Protein AF-A0A552R7N9-F1 (afdb_monomer_lite)

Secondary structure (DSSP, 8-state):
------------S-STTHHHHHHHHHHHHHH-TT-

Foldseek 3Di:
DDDPPPPDDDDDPDPVCVVVVVVVVVVVCVVCVPD

Radius of gyration: 14.45 Å; chains: 1; bounding box: 25×22×38 Å

Structure (mmCIF, N/CA/C/O backbone):
data_AF-A0A552R7N9-F1
#
_entry.id   AF-A0A552R7N9-F1
#
loop_
_atom_site.group_PDB
_atom_site.id
_atom_site.type_symbol
_atom_site.label_atom_id
_atom_site.label_alt_id
_atom_site.label_comp_id
_atom_site.label_asym_id
_atom_site.label_entity_id
_atom_site.label_seq_id
_atom_site.pdbx_PDB_ins_code
_atom_site.Cartn_x
_atom_site.Cartn_y
_atom_site.Cartn_z
_atom_site.occupancy
_atom_site.B_iso_or_equiv
_atom_site.auth_seq_id
_atom_site.auth_comp_id
_atom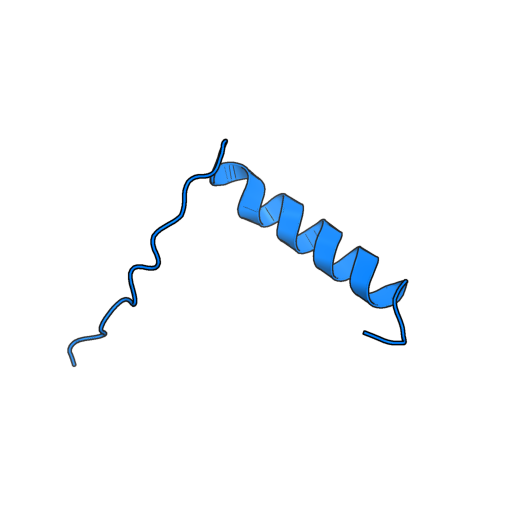_site.auth_asym_id
_atom_site.auth_atom_id
_atom_site.pdbx_PDB_model_num
ATOM 1 N N . MET A 1 1 ? 10.689 -18.389 25.127 1.00 45.84 1 MET A N 1
ATOM 2 C CA . MET A 1 1 ? 11.151 -17.436 24.099 1.00 45.84 1 MET A CA 1
ATOM 3 C C . MET A 1 1 ? 10.066 -16.393 23.936 1.00 45.84 1 MET A C 1
ATOM 5 O O . MET A 1 1 ? 8.978 -16.751 23.510 1.00 45.84 1 MET A O 1
ATOM 9 N N . THR A 1 2 ? 10.311 -15.157 24.359 1.00 44.94 2 THR A N 1
ATOM 10 C CA . THR A 1 2 ? 9.303 -14.090 24.315 1.00 44.94 2 THR A CA 1
ATOM 11 C C . THR A 1 2 ? 9.575 -13.249 23.075 1.00 44.94 2 THR A C 1
ATOM 13 O O . THR A 1 2 ? 10.521 -12.467 23.049 1.00 44.94 2 THR A O 1
ATOM 16 N N . THR A 1 3 ? 8.811 -13.474 22.009 1.00 57.22 3 THR A N 1
ATOM 17 C CA . THR A 1 3 ? 8.896 -12.685 20.777 1.00 57.22 3 THR A CA 1
ATOM 18 C C . THR A 1 3 ? 8.271 -11.321 21.037 1.00 57.22 3 THR A C 1
ATOM 20 O O . THR A 1 3 ? 7.051 -11.208 21.135 1.00 57.22 3 THR A O 1
ATOM 23 N N . VAL A 1 4 ? 9.101 -10.290 21.184 1.00 60.78 4 VAL A N 1
ATOM 24 C CA . VAL A 1 4 ? 8.656 -8.892 21.204 1.00 60.78 4 VAL A CA 1
ATOM 25 C C . VAL A 1 4 ? 8.063 -8.587 19.829 1.00 60.78 4 VAL A C 1
ATOM 27 O O . VAL A 1 4 ? 8.789 -8.365 18.863 1.00 60.78 4 VAL A O 1
ATOM 30 N N . ALA A 1 5 ? 6.736 -8.656 19.716 1.00 66.31 5 ALA A N 1
ATOM 31 C CA . ALA A 1 5 ? 6.038 -8.108 18.568 1.00 66.31 5 ALA A CA 1
ATOM 32 C C . ALA A 1 5 ? 6.250 -6.594 18.626 1.00 66.31 5 ALA A C 1
ATOM 34 O O . ALA A 1 5 ? 5.737 -5.927 19.522 1.00 66.31 5 ALA A O 1
ATOM 35 N N . ASN A 1 6 ? 7.081 -6.072 17.727 1.00 68.75 6 ASN A N 1
ATOM 36 C CA . ASN A 1 6 ? 7.318 -4.644 17.600 1.00 68.75 6 ASN A CA 1
ATOM 37 C C . ASN A 1 6 ? 6.010 -4.009 17.102 1.00 68.75 6 ASN A C 1
ATOM 39 O O . ASN A 1 6 ? 5.753 -3.977 15.899 1.00 68.75 6 ASN A O 1
ATOM 43 N N . GLN A 1 7 ? 5.128 -3.617 18.027 1.00 73.00 7 GLN A N 1
ATOM 44 C CA . GLN A 1 7 ? 3.891 -2.913 17.705 1.00 73.00 7 GLN A CA 1
ATOM 45 C C . GLN A 1 7 ? 4.272 -1.530 17.180 1.00 73.00 7 GLN A C 1
ATOM 47 O O . GLN A 1 7 ? 4.541 -0.612 17.945 1.00 73.00 7 GLN A O 1
ATOM 52 N N . GLN A 1 8 ? 4.359 -1.415 15.858 1.00 82.56 8 GLN A N 1
ATOM 53 C CA . GLN A 1 8 ? 4.475 -0.132 15.183 1.00 82.56 8 GLN A CA 1
ATOM 54 C C . GLN A 1 8 ? 3.087 0.497 15.119 1.00 82.56 8 GLN A C 1
ATOM 56 O O . GLN A 1 8 ? 2.152 -0.114 14.600 1.00 82.56 8 GLN A O 1
ATOM 61 N N . ASP A 1 9 ? 2.960 1.713 15.641 1.00 89.19 9 ASP A N 1
ATOM 62 C CA . ASP A 1 9 ? 1.717 2.468 15.555 1.00 89.19 9 ASP A CA 1
ATOM 63 C C . ASP A 1 9 ? 1.486 2.944 14.116 1.00 89.19 9 ASP A C 1
ATOM 65 O O . ASP A 1 9 ? 2.375 3.498 13.466 1.00 89.19 9 ASP A O 1
ATOM 69 N N . PHE A 1 10 ? 0.268 2.757 13.614 1.00 91.06 10 PHE A N 1
ATOM 70 C CA . PHE A 1 10 ? -0.164 3.276 12.321 1.00 91.06 10 PHE A CA 1
ATOM 71 C C . PHE A 1 10 ? -1.643 3.663 12.376 1.00 91.06 10 PHE A C 1
ATOM 73 O O . PHE A 1 10 ? -2.435 3.097 13.129 1.00 91.06 10 PHE A O 1
ATOM 80 N N . LYS A 1 11 ? -2.033 4.626 11.540 1.00 94.88 11 LYS A N 1
ATOM 81 C CA . LYS A 1 11 ? -3.430 5.017 11.341 1.00 94.88 11 LYS A CA 1
ATOM 82 C C . LYS A 1 11 ? -3.733 4.961 9.852 1.00 94.88 11 LYS A C 1
ATOM 84 O O . LYS A 1 11 ? -3.346 5.852 9.104 1.00 94.88 11 LYS A O 1
ATOM 89 N N . VAL A 1 12 ? -4.403 3.897 9.435 1.00 93.69 12 VAL A N 1
ATOM 90 C CA . VAL A 1 12 ? -4.776 3.643 8.039 1.00 93.69 12 VAL A CA 1
ATOM 91 C C . VAL A 1 12 ? -6.290 3.557 7.913 1.00 93.69 12 VAL A C 1
ATOM 93 O O . VAL A 1 12 ? -6.982 3.335 8.904 1.00 93.69 12 VAL A O 1
ATOM 96 N N . ALA A 1 13 ? -6.800 3.750 6.698 1.00 96.56 13 ALA A N 1
ATOM 97 C CA . ALA A 1 13 ? -8.232 3.659 6.433 1.00 96.56 13 ALA A CA 1
ATOM 98 C C . ALA A 1 13 ? -8.753 2.217 6.565 1.00 96.56 13 ALA A C 1
ATOM 100 O O . ALA A 1 13 ? -9.809 2.009 7.152 1.00 96.56 13 ALA A O 1
ATOM 101 N N . ASP A 1 14 ? -8.004 1.233 6.054 1.00 96.19 14 ASP A N 1
ATOM 102 C CA . ASP A 1 14 ? -8.360 -0.184 6.134 1.00 96.19 14 ASP A CA 1
ATOM 103 C C . ASP A 1 14 ? -7.110 -1.077 6.044 1.00 96.19 14 ASP A C 1
ATOM 105 O O . ASP A 1 14 ? -6.291 -0.940 5.134 1.00 96.19 14 ASP A O 1
ATOM 109 N N . LEU A 1 15 ? -6.974 -2.009 6.989 1.00 94.94 15 LEU A N 1
ATOM 110 C CA . LEU A 1 15 ? -5.902 -3.006 7.010 1.00 94.94 15 LEU A CA 1
ATOM 111 C C . LEU A 1 15 ? -6.142 -4.174 6.048 1.00 94.94 15 LEU A C 1
ATOM 113 O O . LEU A 1 15 ? -5.181 -4.829 5.643 1.00 94.94 15 LEU A O 1
ATOM 117 N N . SER A 1 16 ? -7.391 -4.441 5.660 1.00 96.38 16 SER A N 1
ATOM 118 C CA . SER A 1 16 ? -7.733 -5.549 4.760 1.00 96.38 16 SER A CA 1
ATOM 119 C C . SER A 1 16 ? -7.086 -5.398 3.373 1.00 96.38 16 SER A C 1
ATOM 121 O O . SER A 1 16 ? -6.756 -6.385 2.714 1.00 96.38 16 SER A O 1
ATOM 123 N N . LEU A 1 17 ? -6.800 -4.154 2.975 1.00 96.94 17 LEU A N 1
ATOM 124 C CA . LEU A 1 17 ? -6.170 -3.804 1.704 1.00 96.94 17 LEU A CA 1
ATOM 125 C C . LEU A 1 17 ? -4.659 -4.075 1.668 1.00 96.94 17 LEU A C 1
ATOM 127 O O . LEU A 1 17 ? -4.046 -3.945 0.608 1.00 96.94 17 LEU A O 1
ATOM 131 N N . ALA A 1 18 ? -4.041 -4.496 2.777 1.00 96.94 18 ALA A N 1
ATOM 132 C CA . ALA A 1 18 ? -2.598 -4.726 2.848 1.00 96.94 18 ALA A CA 1
ATOM 133 C C . ALA A 1 18 ? -2.105 -5.750 1.811 1.00 96.94 18 ALA A C 1
ATOM 135 O O . ALA A 1 18 ? -1.080 -5.539 1.163 1.00 96.94 18 ALA A O 1
ATOM 136 N N . ALA A 1 19 ? -2.845 -6.845 1.614 1.00 96.88 19 ALA A N 1
ATOM 137 C CA . ALA A 1 19 ? -2.476 -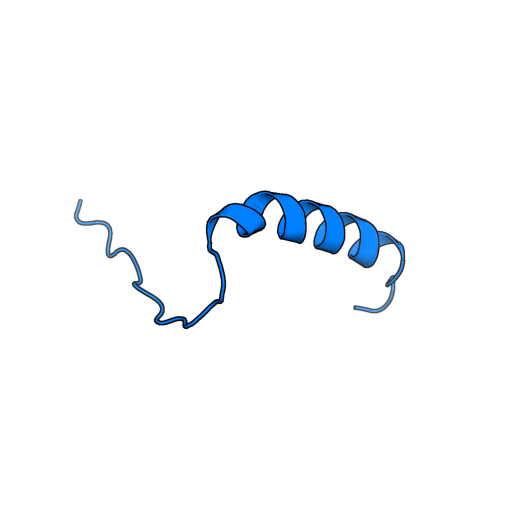7.871 0.640 1.00 96.88 19 ALA A CA 1
ATOM 138 C C . ALA A 1 19 ? -2.559 -7.358 -0.807 1.00 96.88 19 ALA A C 1
ATOM 140 O O . ALA A 1 19 ? -1.745 -7.744 -1.644 1.00 96.88 19 ALA A O 1
ATOM 141 N N . PHE A 1 20 ? -3.531 -6.492 -1.100 1.00 97.25 20 PHE A N 1
ATOM 142 C CA . PHE A 1 20 ? -3.674 -5.871 -2.412 1.00 97.25 20 PHE A CA 1
ATOM 143 C C . PHE A 1 20 ? -2.554 -4.856 -2.664 1.00 97.25 20 PHE A C 1
ATOM 145 O O . PHE A 1 20 ? -1.820 -5.003 -3.638 1.00 97.25 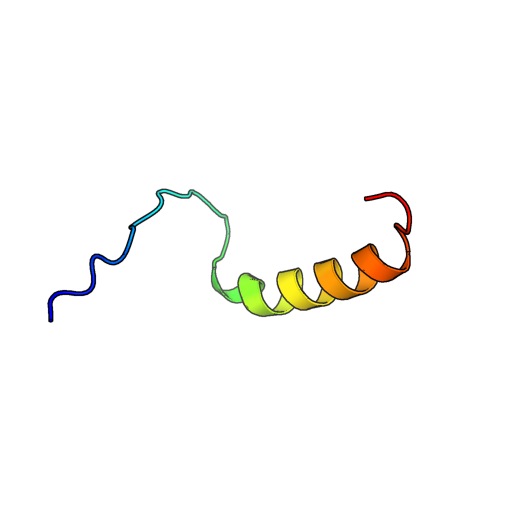20 PHE A O 1
ATOM 152 N N . GLY A 1 21 ? -2.333 -3.923 -1.732 1.00 96.94 21 GLY A N 1
ATOM 153 C CA . GLY A 1 21 ? -1.271 -2.921 -1.850 1.00 96.94 21 GLY A CA 1
ATOM 154 C C . GLY A 1 21 ? 0.121 -3.540 -2.003 1.00 96.94 21 GLY A C 1
ATOM 155 O O . GLY A 1 21 ? 0.931 -3.047 -2.779 1.00 96.94 21 GLY A O 1
ATOM 156 N N . ARG A 1 22 ? 0.398 -4.680 -1.350 1.00 97.19 22 ARG A N 1
ATOM 157 C CA . ARG A 1 22 ? 1.661 -5.416 -1.551 1.00 97.19 22 ARG A CA 1
ATOM 158 C C . ARG A 1 22 ? 1.853 -5.911 -2.984 1.00 97.19 22 ARG A C 1
ATOM 160 O O . ARG A 1 22 ? 2.973 -5.853 -3.476 1.00 97.19 22 ARG A O 1
ATOM 167 N N . LYS A 1 23 ? 0.793 -6.377 -3.650 1.00 96.88 23 LYS A N 1
ATOM 168 C CA . LYS A 1 23 ? 0.880 -6.826 -5.049 1.00 96.88 23 LYS A CA 1
ATOM 169 C C . LYS A 1 23 ? 1.191 -5.664 -5.986 1.00 96.88 23 LYS A C 1
ATOM 171 O O . LYS A 1 23 ? 2.010 -5.822 -6.885 1.00 96.88 23 LYS A O 1
ATOM 176 N N . GLU A 1 24 ? 0.561 -4.515 -5.760 1.00 97.31 24 GLU A N 1
ATOM 177 C CA . GLU A 1 24 ? 0.812 -3.316 -6.563 1.00 97.31 24 GLU A CA 1
ATOM 178 C C . GLU A 1 24 ? 2.227 -2.775 -6.354 1.00 97.31 24 GLU A C 1
ATOM 180 O O . GLU A 1 24 ? 2.884 -2.430 -7.329 1.00 97.31 24 GLU A O 1
ATOM 185 N N . ILE A 1 25 ? 2.735 -2.786 -5.115 1.00 96.56 25 ILE A N 1
ATOM 186 C CA . ILE A 1 25 ? 4.128 -2.412 -4.821 1.00 96.56 25 ILE A CA 1
ATOM 187 C C . ILE A 1 25 ? 5.099 -3.288 -5.617 1.00 96.56 25 ILE A C 1
ATOM 189 O O . ILE A 1 25 ? 5.966 -2.759 -6.302 1.00 96.56 25 ILE A O 1
ATOM 193 N N . THR A 1 26 ? 4.928 -4.613 -5.587 1.00 96.06 26 THR A N 1
ATOM 194 C CA . THR A 1 26 ? 5.801 -5.521 -6.344 1.00 96.06 26 THR A CA 1
ATOM 195 C C . THR A 1 26 ? 5.737 -5.256 -7.844 1.00 96.06 26 THR A C 1
ATOM 197 O O . THR A 1 26 ? 6.761 -5.319 -8.516 1.00 96.06 26 THR A O 1
ATOM 200 N N . LEU A 1 27 ? 4.559 -4.952 -8.392 1.00 95.69 27 LEU A N 1
ATOM 201 C CA . LEU A 1 27 ? 4.450 -4.587 -9.803 1.00 95.69 27 LEU A CA 1
ATOM 202 C C . LEU A 1 27 ? 5.212 -3.285 -10.100 1.00 95.69 27 LEU A C 1
ATOM 204 O O . LEU A 1 27 ? 5.994 -3.248 -11.045 1.00 95.69 27 LEU A O 1
ATOM 208 N N . ALA A 1 28 ? 5.042 -2.265 -9.259 1.00 95.88 28 ALA A N 1
ATOM 209 C CA . ALA A 1 28 ? 5.696 -0.969 -9.415 1.00 95.88 28 ALA A CA 1
ATOM 210 C C . ALA A 1 28 ? 7.230 -1.054 -9.307 1.00 95.88 28 ALA A C 1
ATOM 212 O O . ALA A 1 28 ? 7.929 -0.368 -10.046 1.00 95.88 28 ALA A O 1
ATOM 213 N N . GLU A 1 29 ? 7.773 -1.924 -8.450 1.00 95.81 29 GLU A N 1
ATOM 214 C CA . GLU A 1 29 ? 9.224 -2.149 -8.334 1.00 95.81 29 GLU A CA 1
ATOM 215 C C . GLU A 1 29 ? 9.862 -2.559 -9.673 1.00 95.81 29 GLU A C 1
ATOM 217 O O . GLU A 1 29 ? 10.949 -2.094 -10.008 1.00 95.81 29 GLU A O 1
ATOM 222 N N . HIS A 1 30 ? 9.172 -3.369 -10.485 1.00 94.06 30 HIS A N 1
ATOM 223 C CA . HIS A 1 30 ? 9.678 -3.776 -11.804 1.00 94.06 30 HIS A CA 1
ATOM 224 C C . HIS A 1 30 ? 9.739 -2.606 -12.797 1.00 94.06 30 HIS A C 1
ATOM 226 O O . HIS A 1 30 ? 10.542 -2.630 -13.730 1.00 94.06 30 HIS A O 1
ATOM 232 N N . GLU A 1 31 ? 8.908 -1.584 -12.597 1.00 94.00 31 GLU A N 1
ATOM 233 C CA . GLU A 1 31 ? 8.863 -0.377 -13.427 1.00 94.00 31 GLU A CA 1
ATOM 234 C C . GLU A 1 31 ? 9.805 0.725 -12.916 1.00 94.00 31 GLU A C 1
ATOM 236 O O . GLU A 1 31 ? 10.018 1.728 -13.600 1.00 94.00 31 GLU A O 1
ATOM 241 N N . MET A 1 32 ? 10.412 0.537 -11.739 1.00 92.75 32 MET A N 1
ATOM 242 C CA . MET A 1 32 ? 11.286 1.510 -11.084 1.00 92.75 32 MET A CA 1
ATOM 243 C C . MET A 1 32 ? 12.706 0.945 -10.877 1.00 92.75 32 MET A C 1
ATOM 245 O O . MET A 1 32 ? 13.126 0.734 -9.742 1.00 92.75 32 MET A O 1
ATOM 249 N N . PRO A 1 33 ? 13.503 0.750 -11.949 1.00 87.06 33 PRO A N 1
ATOM 250 C CA . PRO A 1 33 ? 14.802 0.061 -11.886 1.00 87.06 33 PRO A CA 1
ATOM 251 C C . PRO A 1 33 ? 15.912 0.816 -11.130 1.00 87.06 33 PRO A C 1
ATOM 253 O O . PRO A 1 33 ? 17.020 0.300 -11.009 1.00 87.06 33 PRO A O 1
ATOM 256 N N . GLY A 1 34 ? 15.655 2.049 -10.688 1.00 91.06 34 GLY A N 1
ATOM 257 C CA . GLY A 1 34 ? 16.620 2.900 -9.984 1.00 91.06 34 GLY A CA 1
ATOM 258 C C . GLY A 1 34 ? 16.301 3.155 -8.509 1.00 91.06 34 GLY A C 1
ATOM 259 O O . GLY A 1 34 ? 16.958 4.012 -7.917 1.00 91.06 34 GLY A O 1
ATOM 260 N N . LEU A 1 35 ? 15.279 2.491 -7.957 1.00 80.69 35 LEU A N 1
ATOM 261 C CA . LEU A 1 35 ? 14.958 2.523 -6.526 1.00 80.69 35 LEU A CA 1
ATOM 262 C C . LEU A 1 35 ? 15.813 1.547 -5.710 1.00 80.69 35 LEU A C 1
ATOM 264 O O . LEU A 1 35 ? 16.257 0.522 -6.273 1.00 80.69 35 LEU A O 1
#

Sequence (35 aa):
MTTVANQQDFKVADLSLAAFGRKEITLAEHEMPGL

pLDDT: mean 87.09, std 14.99, range [44.94, 97.31]

=== Feature glossary ===
The record interleaves many kinds of information about one protein. Here is each kind framed as the qu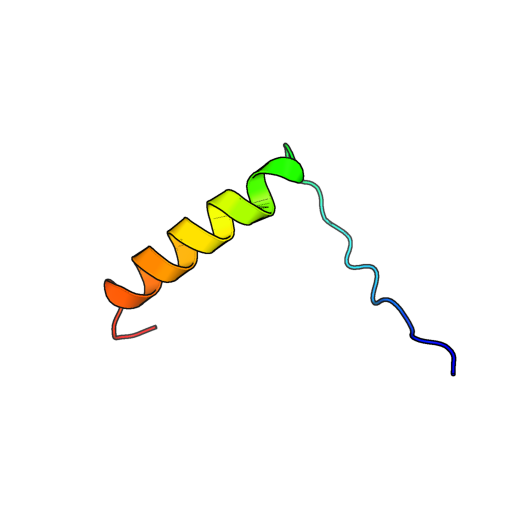estion it answers.

Q: What does the local fold look like, residue by residue?
A: The Foldseek 3Di string encodes local tertiary geometry as a 20-letter alphabet — one character per residue — derived from the relative positions of nearby Cα atoms. Unlike the amino-acid sequence, 3Di is a direct function of the 3D structure, so two proteins with the same fold have similar 3Di strings even at low sequence identity.

Q: Which residues are in helices, strands, or loops?
A: The SS8 string is DSSP's per-residue secondary-struct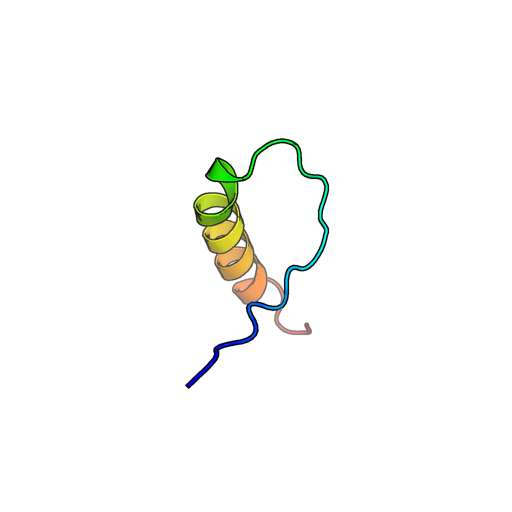ure call. α-helix (H) means an i→i+4 H-bond ladder; β-strand (E) means the residue participates in a β-sheet; 3₁₀ (G) and π (I) are tighter and wider helices; T/S are turns/bends; '-' is loop.

Q: How big and how compact is the whole molecule?
A: Radius of gyration (Rg) is the root-mean-square distance of Cα atoms from their centroid — a single number for overall size and compactness. A globular domain of N residues has Rg ≈ 2.2·N^0.38 Å; an extended or disordered chain has a much larger Rg. The Cα contact count is the number of residue pairs whose Cα atoms are within 8 Å and are more than four positions apart in sequence — a standard proxy for tertiary packing density. The bounding box is the smallest axis-aligned box enclosing all Cα atoms.

Q: Where is each backbone atom in 3D?
A: Structure coordinates are given as an mmCIF _atom_site loop: one row per atom with element, residue name, chain id, sequence number, and x/y/z position in Å. Only the four main-chain atoms per residue are included here; side chains are omitted to keep the record compact.

Q: What is the amino-acid chain?
A: Primary structure: the covalent order of the twenty standard amino acids along the backbone. Two proteins with the same sequence will (almost always) fold to the same structure; two with 30% identity often share a fold but not the details.

Q: What if only a Cα trace is available?
A: Three-state secondary structure (P-SEA) collapses the eight DSSP classes into helix (a), strand (b), and coil (c). P-SEA assigns these from Cα geometry alone — distances and angles — without requiring backbone oxygens, so it works on any Cα trace.

Q: What family and function is it annotated with?
A: Database cross-references. InterPro integrates a dozen domain/family signature databases into unified entries with residue-range hits. GO terms attach function/process/location labels with evidence codes. CATH codes position the fold in a four-level structural taxonomy. Organism is the NCBI-taxonomy species name.

Q: How confident is the AlphaFold model at each residue?
A: pLDDT is the predicted lDDT-Cα score: AlphaFold's confidence that the local environment of each residue (all inter-atomic distances within 15 Å) is correctly placed. It is a per-residue number between 0 and 100, with higher meaning more reliable.

Q: How mobile is each atom in the crystal?
A: B-factor (Debye–Waller factor) reflects atomic displacement in the crystal lattice. It is an experimental observable (units Å²), not a prediction; low values mean the atom is pinned down, high values mean it moves or is heterogeneous across the crystal.

Q: Which residues are buried vs exposed?
A: SASA measures how much of the protein is reachable by solvent. It is computed by rolling a water-sized probe over the atomic surface and summing the exposed area (Å²). Per-residue SASA distinguishes core (buried, low SASA) from surface (exposed, high SASA) residues; total SASA is a whole-molecule size measure.

Q: What do the diagnostic plots show?
A: Plot images: a contact map (which residues are close in 3D, as an N×N 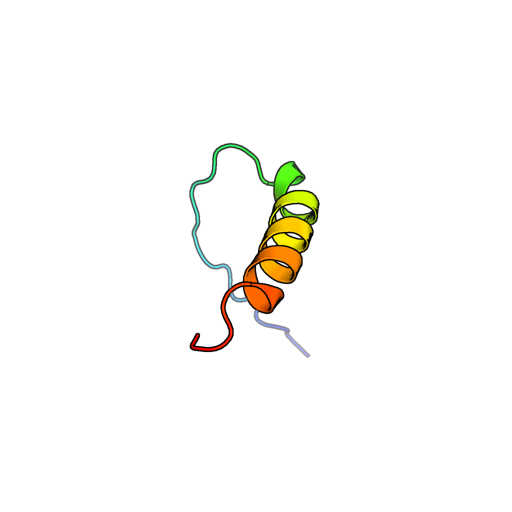binary image), a Ramachandran scatter (backbone torsion angles, revealing secondary-structure composition at a glance), and — for AlphaFold structures — a PAE heatmap (pairwise prediction confidence).

Q: What known structures does this most resemble?
A: The Foldseek neighbor list gives the closest experimentally determined structures in the PDB, ranked by structural alignment. TM-score near 1 means near-identical fold; near 0.3 means only rough topology match. This is how one finds what a novel AlphaFold prediction most resembles in the solved-structure universe.

Q: Are the domains correctly placed relative to each other?
A: Predicted aligned error is AlphaFold's pairwise confidence. Unlike pLDDT (per-residue), PAE is per-residue-pair and captures whether two parts of the structure are correctly placed relative to each other. Units are ångströms of expected positional error.

Q: What do the rendered images show?
A: Structure images are PyMOL renders from six orthogonal camera directions. Cartoon representation draws helices as coils and strands as arrows; sticks shows the backbone as bonds; surface shows the solvent-excluded envelope. Rainbow coloring maps sequence position to hue (blue→red, N→C); chain coloring assigns a distinct color per polypeptide.

Q: What are the backbone torsion angles?
A: φ (phi) and ψ (psi) are the two rotatable backbone dihedrals per residue: φ is the C(i-1)–N–Cα–C torsion, ψ is the N–Cα–C–N(i+1) torsion, both in degrees on (−180°, 180°]. α-helical residues cluster near (−60°, −45°); β-strand residues near (−120°, +130°). A Ramachandran plot is simply a scatter of (φ, ψ) for every residue.